Protein AF-A0A2B7WVB7-F1 (afdb_monomer_lite)

pLDDT: mean 81.84, std 13.19, range [41.84, 96.12]

Structure (mmCIF, N/CA/C/O backbone):
data_AF-A0A2B7WVB7-F1
#
_entry.id   AF-A0A2B7WVB7-F1
#
loop_
_atom_site.group_PDB
_atom_site.id
_atom_site.type_symbol
_atom_site.label_atom_id
_atom_site.label_alt_id
_atom_site.label_comp_id
_atom_site.label_asym_id
_atom_site.label_entity_id
_atom_site.label_seq_id
_atom_site.pdbx_PDB_ins_code
_atom_site.Cartn_x
_atom_site.Cartn_y
_atom_site.Cartn_z
_atom_site.occupancy
_atom_site.B_iso_or_equiv
_atom_site.auth_seq_id
_atom_site.auth_comp_id
_atom_site.auth_asym_id
_atom_site.auth_atom_id
_atom_site.pdbx_PDB_model_num
ATOM 1 N N . MET A 1 1 ? 3.337 -11.387 -25.835 1.00 41.84 1 MET A N 1
ATOM 2 C CA . MET A 1 1 ? 2.409 -10.920 -24.777 1.00 41.84 1 MET A CA 1
ATOM 3 C C . MET A 1 1 ? 1.341 -11.977 -24.431 1.00 41.84 1 MET A C 1
ATOM 5 O O . MET A 1 1 ? 0.160 -11.699 -24.549 1.00 41.84 1 MET A O 1
ATOM 9 N N . ARG A 1 2 ? 1.714 -13.206 -24.024 1.00 45.41 2 ARG A N 1
ATOM 10 C CA . ARG A 1 2 ? 0.750 -14.243 -23.557 1.00 45.41 2 ARG A CA 1
ATOM 11 C C . ARG A 1 2 ? 1.072 -14.822 -22.163 1.00 45.41 2 ARG A C 1
ATOM 13 O O . ARG A 1 2 ? 0.291 -15.609 -21.654 1.00 45.41 2 ARG A O 1
ATOM 20 N N . ALA A 1 3 ? 2.183 -14.424 -21.531 1.00 48.12 3 ALA A N 1
ATOM 21 C CA . ALA A 1 3 ? 2.652 -14.997 -20.260 1.00 48.12 3 ALA A CA 1
ATOM 22 C C . ALA A 1 3 ? 2.086 -14.318 -18.987 1.00 48.12 3 ALA A C 1
ATOM 24 O O . ALA A 1 3 ? 2.113 -14.922 -17.918 1.00 48.12 3 ALA A O 1
ATOM 25 N N . CYS A 1 4 ? 1.515 -13.108 -19.095 1.00 53.25 4 CYS A N 1
ATOM 26 C CA . CYS A 1 4 ? 0.961 -12.331 -17.966 1.00 53.25 4 CYS A CA 1
ATOM 27 C C . CYS A 1 4 ? -0.254 -12.966 -17.263 1.00 53.25 4 CYS A C 1
ATOM 29 O O . CYS A 1 4 ? -0.644 -12.504 -16.199 1.00 53.25 4 CYS A O 1
ATOM 31 N N . GLN A 1 5 ? -0.888 -13.982 -17.852 1.00 56.66 5 GLN A N 1
ATOM 32 C CA . GLN A 1 5 ? -2.114 -14.593 -17.317 1.00 56.66 5 GLN A CA 1
ATOM 33 C C . GLN A 1 5 ? -1.888 -15.998 -16.749 1.00 56.66 5 GLN A C 1
ATOM 35 O O . GLN A 1 5 ? -2.841 -16.746 -16.544 1.00 56.66 5 GLN A O 1
ATOM 40 N N . THR A 1 6 ? -0.636 -16.402 -16.526 1.00 67.69 6 THR A N 1
ATOM 41 C CA . THR A 1 6 ? -0.385 -17.712 -15.919 1.00 67.69 6 THR A CA 1
ATOM 42 C C . THR A 1 6 ? -0.732 -17.683 -14.432 1.00 67.69 6 THR A C 1
ATOM 44 O O . THR A 1 6 ? -0.443 -16.716 -13.727 1.00 67.69 6 THR A O 1
ATOM 47 N N . LEU A 1 7 ? -1.333 -18.770 -13.944 1.00 68.31 7 LEU A N 1
ATOM 48 C CA . LEU A 1 7 ? -1.731 -18.911 -12.542 1.00 68.31 7 LEU A CA 1
ATOM 49 C C . LEU A 1 7 ? -0.543 -18.727 -11.578 1.00 68.31 7 LEU A C 1
ATOM 51 O O . LEU A 1 7 ? -0.705 -18.158 -10.506 1.00 68.31 7 LEU A O 1
ATOM 55 N N . GLY A 1 8 ? 0.661 -19.150 -11.981 1.00 67.88 8 GLY A N 1
ATOM 56 C CA . GLY A 1 8 ? 1.881 -18.962 -11.191 1.00 67.88 8 GLY A CA 1
ATOM 57 C C . GLY A 1 8 ? 2.216 -17.488 -10.943 1.00 67.88 8 GLY A C 1
ATOM 58 O O . GLY A 1 8 ? 2.481 -17.117 -9.807 1.00 67.88 8 GLY A O 1
ATOM 59 N N . VAL A 1 9 ? 2.122 -16.636 -11.971 1.00 64.25 9 VAL A N 1
ATOM 60 C CA . VAL A 1 9 ? 2.370 -15.186 -11.843 1.00 64.25 9 VAL A CA 1
ATOM 61 C C . VAL A 1 9 ? 1.326 -14.521 -10.940 1.00 64.25 9 VAL A C 1
ATOM 63 O O . VAL A 1 9 ? 1.665 -13.667 -10.125 1.00 64.25 9 VAL A O 1
ATOM 66 N N . GLN A 1 10 ? 0.064 -14.949 -11.028 1.00 64.81 10 GLN A N 1
ATOM 67 C CA . GLN A 1 10 ? -1.010 -14.425 -10.178 1.00 64.81 10 GLN A CA 1
ATOM 68 C C . GLN A 1 10 ? -0.837 -14.817 -8.703 1.00 64.81 10 GLN A C 1
ATOM 70 O O . GLN A 1 10 ? -1.029 -13.982 -7.821 1.00 64.81 10 GLN A O 1
ATOM 75 N N . ILE A 1 11 ? -0.447 -16.067 -8.427 1.00 68.56 11 ILE A N 1
ATOM 76 C CA . ILE A 1 11 ? -0.221 -16.554 -7.060 1.00 68.56 11 ILE A CA 1
ATOM 77 C C . ILE A 1 11 ? 0.965 -15.834 -6.416 1.00 68.56 11 ILE A C 1
ATOM 79 O O . ILE A 1 11 ? 0.844 -15.370 -5.283 1.00 68.56 11 ILE A O 1
ATOM 83 N N . THR A 1 12 ? 2.094 -15.697 -7.115 1.00 63.38 12 THR A N 1
ATOM 84 C CA . THR A 1 12 ? 3.266 -15.029 -6.533 1.00 63.38 12 THR A CA 1
ATOM 85 C C . THR A 1 12 ? 3.032 -13.530 -6.343 1.00 63.38 12 THR A C 1
ATOM 87 O O . THR A 1 12 ? 3.431 -12.986 -5.316 1.00 63.38 12 THR A O 1
ATOM 90 N N . GLY A 1 13 ? 2.294 -12.879 -7.254 1.00 64.19 13 GLY A N 1
ATOM 91 C CA . GLY A 1 13 ? 1.841 -11.498 -7.068 1.00 64.19 13 GLY A CA 1
ATOM 92 C C . GLY A 1 13 ? 0.993 -11.321 -5.805 1.00 64.19 13 GLY A C 1
ATOM 93 O O . GLY A 1 13 ? 1.275 -10.439 -4.999 1.00 64.19 13 GLY A O 1
ATOM 94 N N . LEU A 1 14 ? 0.022 -12.214 -5.575 1.00 64.38 14 LEU A N 1
ATOM 95 C CA . LEU A 1 14 ? -0.806 -12.198 -4.365 1.00 64.38 14 LEU A CA 1
ATOM 96 C C . LEU A 1 14 ? 0.023 -12.408 -3.087 1.00 64.38 14 LEU A C 1
ATOM 98 O O . LEU A 1 14 ? -0.190 -11.718 -2.094 1.00 64.38 14 LEU A O 1
ATOM 102 N N . ILE A 1 15 ? 0.976 -13.345 -3.105 1.00 63.88 15 ILE A N 1
ATOM 103 C CA . ILE A 1 15 ? 1.881 -13.598 -1.974 1.00 63.88 15 ILE A CA 1
ATOM 104 C C . ILE A 1 15 ? 2.731 -12.351 -1.687 1.00 63.88 15 ILE A C 1
ATOM 106 O O . ILE A 1 15 ? 2.829 -11.948 -0.531 1.00 63.88 15 ILE A O 1
ATOM 110 N N . GLY A 1 16 ? 3.285 -11.697 -2.712 1.00 63.75 16 GLY A N 1
ATOM 111 C CA . GLY A 1 16 ? 4.032 -10.443 -2.558 1.00 63.75 16 GLY A CA 1
ATOM 112 C C . GLY A 1 16 ? 3.219 -9.370 -1.830 1.00 63.75 16 GLY A C 1
ATOM 113 O O . GLY A 1 16 ? 3.654 -8.881 -0.787 1.00 63.75 16 GLY A O 1
ATOM 114 N N . SER A 1 17 ? 1.989 -9.120 -2.290 1.00 60.25 17 SER A N 1
ATOM 115 C CA . SER A 1 17 ? 1.084 -8.133 -1.683 1.00 60.25 17 SER A CA 1
ATOM 116 C C . SER A 1 17 ? 0.664 -8.466 -0.246 1.00 60.25 17 SER A C 1
ATOM 118 O O . SER A 1 17 ? 0.333 -7.575 0.533 1.00 60.25 17 SER A O 1
ATOM 120 N N . VAL A 1 18 ? 0.660 -9.744 0.139 1.00 61.62 18 VAL A N 1
ATOM 121 C CA . VAL A 1 18 ? 0.317 -10.160 1.508 1.00 61.62 18 VAL A CA 1
ATOM 122 C C . VAL A 1 18 ? 1.528 -10.077 2.445 1.00 61.62 18 VAL A C 1
ATOM 124 O O . VAL A 1 18 ? 1.381 -9.647 3.591 1.00 61.62 18 VAL A O 1
ATOM 127 N N . PHE A 1 19 ? 2.720 -10.472 1.987 1.00 57.59 19 PHE A N 1
ATOM 128 C CA . PHE A 1 19 ? 3.894 -10.659 2.850 1.00 57.59 19 PHE A CA 1
ATOM 129 C C . PHE A 1 19 ? 4.858 -9.467 2.896 1.00 57.59 19 PHE A C 1
ATOM 131 O O . PHE A 1 19 ? 5.479 -9.247 3.938 1.00 57.59 19 PHE A O 1
ATOM 138 N N . SER A 1 20 ? 4.973 -8.688 1.822 1.00 59.34 20 SER A N 1
ATOM 139 C CA . SER A 1 20 ? 5.881 -7.530 1.765 1.00 59.34 20 SER A CA 1
ATOM 140 C C . SER A 1 20 ? 5.199 -6.230 2.214 1.00 59.34 20 SER A C 1
ATOM 142 O O . SER A 1 20 ? 5.840 -5.352 2.791 1.00 59.34 20 SER A O 1
ATOM 144 N N . ASP A 1 21 ? 3.874 -6.170 2.056 1.00 60.38 21 ASP A N 1
ATOM 145 C CA . ASP A 1 21 ? 3.124 -4.915 1.908 1.00 60.38 21 ASP A CA 1
ATOM 146 C C . ASP A 1 21 ? 1.940 -4.780 2.876 1.00 60.38 21 ASP A C 1
ATOM 148 O O . ASP A 1 21 ? 1.326 -3.723 3.019 1.00 60.38 21 ASP A O 1
ATOM 152 N N . GLY A 1 22 ? 1.610 -5.853 3.598 1.00 67.25 22 GLY A N 1
ATOM 153 C CA . GLY A 1 22 ? 0.418 -5.904 4.439 1.00 67.25 22 GLY A CA 1
ATOM 154 C C . GLY A 1 22 ? 0.516 -5.089 5.728 1.00 67.25 22 GLY A C 1
ATOM 155 O O . GLY A 1 22 ? -0.485 -4.938 6.420 1.00 67.25 22 GLY A O 1
ATOM 156 N N . ARG A 1 23 ? 1.689 -4.565 6.106 1.00 74.00 23 ARG A N 1
ATOM 157 C CA . ARG A 1 23 ? 1.895 -3.993 7.449 1.00 74.00 23 ARG A CA 1
ATOM 158 C C . ARG A 1 23 ? 1.037 -2.742 7.705 1.00 74.00 23 ARG A C 1
ATOM 160 O O . ARG A 1 23 ? 0.343 -2.735 8.725 1.00 74.00 23 ARG A O 1
ATOM 167 N N . PRO A 1 24 ? 0.989 -1.730 6.812 1.00 80.69 24 PRO A N 1
ATOM 168 C CA . PRO A 1 24 ? 0.095 -0.589 6.996 1.00 80.69 24 PRO A CA 1
ATOM 169 C C . PRO A 1 24 ? -1.378 -1.011 6.961 1.00 80.69 24 PRO A C 1
ATOM 171 O O . PRO A 1 24 ? -2.184 -0.520 7.755 1.00 80.69 24 PRO A O 1
ATOM 174 N N . TYR A 1 25 ? -1.730 -1.952 6.082 1.00 79.56 25 TYR A N 1
ATOM 175 C CA . TYR A 1 25 ? -3.088 -2.481 5.945 1.00 79.56 25 TYR A CA 1
ATOM 176 C C . TYR A 1 25 ? -3.582 -3.196 7.208 1.00 79.56 25 TYR A C 1
ATOM 178 O O . TYR A 1 25 ? -4.609 -2.829 7.777 1.00 79.56 25 TYR A O 1
ATOM 186 N N . VAL A 1 26 ? -2.805 -4.154 7.708 1.00 83.25 26 VAL A N 1
ATOM 187 C CA . VAL A 1 26 ? -3.075 -4.891 8.948 1.00 83.25 26 VAL A CA 1
ATOM 188 C C . VAL A 1 26 ? -3.188 -3.935 10.128 1.00 83.25 26 VAL A C 1
ATOM 190 O O . VAL A 1 26 ? -4.083 -4.081 10.955 1.00 83.25 26 VAL A O 1
ATOM 193 N N . GLN A 1 27 ? -2.330 -2.920 10.191 1.00 87.19 27 GLN A N 1
ATOM 194 C CA . GLN A 1 27 ? -2.386 -1.927 11.254 1.00 87.19 27 GLN A CA 1
ATOM 195 C C . GLN A 1 27 ? -3.698 -1.118 11.229 1.00 87.19 27 GLN A C 1
ATOM 197 O O . GLN A 1 27 ? -4.275 -0.880 12.288 1.00 87.19 27 GLN A O 1
ATOM 202 N N . GLU A 1 28 ? -4.232 -0.759 10.055 1.00 88.06 28 GLU A N 1
ATOM 203 C CA . GLU A 1 28 ? -5.580 -0.165 9.965 1.00 88.06 28 GLU A CA 1
ATOM 204 C C . GLU A 1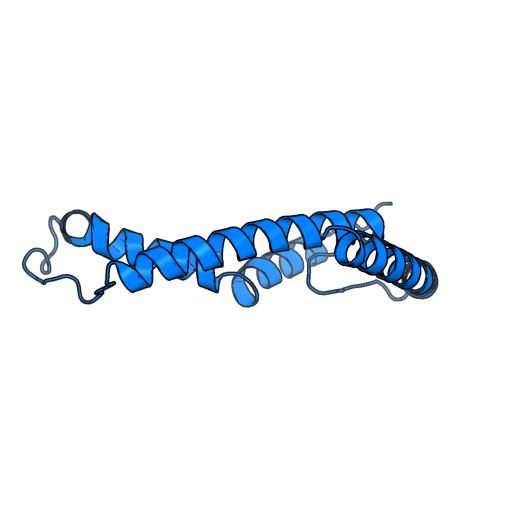 28 ? -6.666 -1.111 10.459 1.00 88.06 28 GLU A C 1
ATOM 206 O O . GLU A 1 28 ? -7.567 -0.683 11.178 1.00 88.06 28 GLU A O 1
ATOM 211 N N . LEU A 1 29 ? -6.587 -2.392 10.088 1.00 89.56 29 LEU A N 1
ATOM 212 C CA . LEU A 1 29 ? -7.552 -3.388 10.545 1.00 89.56 29 LEU A CA 1
ATOM 213 C C . LEU A 1 29 ? -7.529 -3.505 12.071 1.00 89.56 29 LEU A C 1
ATOM 215 O O . LEU A 1 29 ? -8.587 -3.535 12.693 1.00 89.56 29 LEU A O 1
ATOM 219 N N . LEU A 1 30 ? -6.348 -3.500 12.688 1.00 91.19 30 LEU A N 1
ATOM 220 C CA . LEU A 1 30 ? -6.204 -3.525 14.144 1.00 91.19 30 LEU A CA 1
ATOM 221 C C . LEU A 1 30 ? -6.754 -2.251 14.807 1.00 91.19 30 LEU A C 1
ATOM 223 O O . LEU A 1 30 ? -7.422 -2.332 15.840 1.00 91.19 30 LEU A O 1
ATOM 227 N N . MET A 1 31 ? -6.546 -1.075 14.208 1.00 93.62 31 MET A N 1
ATOM 228 C CA . MET A 1 31 ? -7.177 0.165 14.681 1.00 93.62 31 MET A CA 1
ATOM 229 C C . MET A 1 31 ? -8.706 0.096 14.571 1.00 93.62 31 MET A C 1
ATOM 231 O O . MET A 1 31 ? -9.409 0.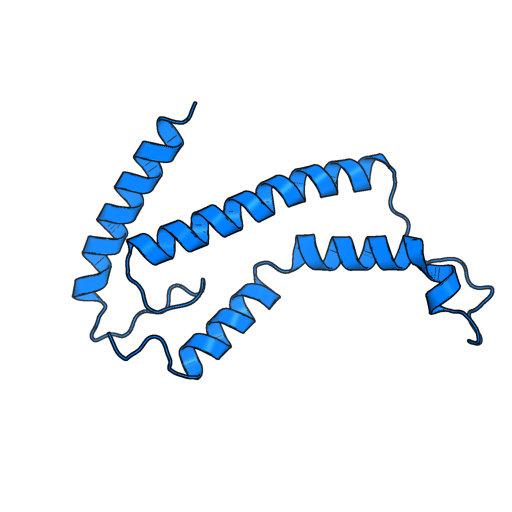462 15.513 1.00 93.62 31 MET A O 1
ATOM 235 N N . ALA A 1 32 ? -9.230 -0.448 13.471 1.00 92.88 32 ALA A N 1
ATOM 236 C CA . ALA A 1 32 ? -10.661 -0.663 13.288 1.00 92.88 32 ALA A CA 1
ATOM 237 C C . ALA A 1 32 ? -11.227 -1.684 14.290 1.00 92.88 32 ALA A C 1
ATOM 239 O O . ALA A 1 32 ? -12.362 -1.526 14.744 1.00 92.88 32 ALA A O 1
ATOM 240 N N . VAL A 1 33 ? -10.446 -2.700 14.678 1.00 93.06 33 VAL A N 1
ATOM 241 C CA . VAL A 1 33 ? -10.794 -3.631 15.762 1.00 93.06 33 VAL A CA 1
ATOM 242 C C . VAL A 1 33 ? -10.918 -2.890 17.090 1.00 93.06 33 VAL A C 1
ATOM 244 O O . VAL A 1 33 ? -11.892 -3.119 17.802 1.00 93.06 33 VAL A O 1
ATOM 247 N N . GLN A 1 34 ? -10.002 -1.969 17.410 1.00 94.19 34 GLN A N 1
ATOM 248 C CA . GLN A 1 34 ? -10.147 -1.119 18.596 1.00 94.19 34 GLN A CA 1
ATOM 249 C C . GLN A 1 34 ? -11.431 -0.277 18.532 1.00 94.19 34 GLN A C 1
ATOM 251 O O . GLN A 1 34 ? -12.183 -0.232 19.506 1.00 94.19 34 GLN A O 1
ATOM 256 N N . ASP A 1 35 ? -11.709 0.355 17.389 1.00 94.06 35 ASP A N 1
ATOM 257 C CA . ASP A 1 35 ? -12.878 1.229 17.211 1.00 94.06 35 ASP A CA 1
ATOM 258 C C . ASP A 1 35 ? -14.203 0.466 17.323 1.00 94.06 35 ASP A C 1
ATOM 260 O O . ASP A 1 35 ? -15.187 0.970 17.870 1.00 94.06 35 ASP A O 1
ATOM 264 N N . LYS A 1 36 ? -14.225 -0.774 16.831 1.00 95.12 36 LYS A N 1
ATOM 265 C CA . LYS A 1 36 ? -15.421 -1.620 16.766 1.00 95.12 36 LYS A CA 1
ATOM 266 C C . LYS A 1 36 ? -15.458 -2.697 17.845 1.00 95.12 36 LYS A C 1
ATOM 268 O O . LYS A 1 36 ? -16.348 -3.542 17.810 1.00 95.12 36 LYS A O 1
ATOM 273 N N . TRP A 1 37 ? -14.558 -2.662 18.829 1.00 94.75 37 TRP A N 1
ATOM 274 C CA . TRP A 1 37 ? -14.387 -3.741 19.806 1.00 94.75 37 TRP A CA 1
ATOM 275 C C . TRP A 1 37 ? -15.702 -4.179 20.457 1.00 94.75 37 TRP A C 1
ATOM 277 O O . TRP A 1 37 ? -16.050 -5.352 20.414 1.00 94.75 37 TRP A O 1
ATOM 287 N N . LYS A 1 38 ? -16.492 -3.223 20.968 1.00 93.19 38 LYS A N 1
ATOM 288 C CA . LYS A 1 38 ? -17.792 -3.501 21.610 1.00 93.19 38 LYS A CA 1
ATOM 289 C C . LYS A 1 38 ? -18.786 -4.221 20.696 1.00 93.19 38 LYS A C 1
ATOM 291 O O . LYS A 1 38 ? -19.634 -4.954 21.188 1.00 93.19 38 LYS A O 1
ATOM 296 N N . GLN A 1 39 ? -18.716 -3.972 19.391 1.00 93.50 39 GLN A N 1
ATOM 297 C CA . GLN A 1 39 ? -19.559 -4.642 18.402 1.00 93.50 39 GLN A CA 1
ATOM 298 C C . GLN A 1 39 ? -19.037 -6.051 18.113 1.00 93.50 39 GLN A C 1
ATOM 300 O O . GLN A 1 39 ? -19.837 -6.967 17.974 1.00 93.50 39 GLN A O 1
ATOM 305 N N . LEU A 1 40 ? -17.712 -6.224 18.061 1.00 91.44 40 LEU A N 1
ATOM 306 C CA . LEU A 1 40 ? -17.060 -7.507 17.787 1.00 91.44 40 LEU A CA 1
ATOM 307 C C . LEU A 1 40 ? -17.263 -8.532 18.908 1.00 91.44 40 LEU A C 1
ATOM 309 O O . LEU A 1 40 ? -17.448 -9.707 18.618 1.00 91.44 40 LEU A O 1
ATOM 313 N N . VAL A 1 41 ? -17.254 -8.096 20.172 1.00 93.88 41 VAL A N 1
ATOM 314 C CA . VAL A 1 41 ? -17.477 -8.983 21.332 1.00 93.88 41 VAL A CA 1
ATOM 315 C C . VAL A 1 41 ? -18.941 -9.061 21.769 1.00 93.88 41 VAL A C 1
ATOM 317 O O . VAL A 1 41 ? -19.249 -9.671 22.797 1.00 93.88 41 VAL A O 1
ATOM 320 N N . LYS A 1 42 ? -19.856 -8.430 21.026 1.00 92.50 42 LYS A N 1
ATOM 321 C CA . LYS A 1 42 ? -21.283 -8.458 21.350 1.00 92.50 42 LYS A CA 1
ATOM 322 C C . LYS A 1 42 ? -21.791 -9.902 21.315 1.00 92.50 42 LYS A C 1
ATOM 324 O O . LYS A 1 42 ? -21.447 -10.645 20.403 1.00 92.50 42 LYS A O 1
ATOM 329 N N . ASP A 1 43 ? -22.606 -10.279 22.298 1.00 92.81 43 ASP A N 1
ATOM 330 C CA . ASP A 1 43 ? -23.219 -11.611 22.394 1.00 92.81 43 ASP A CA 1
ATOM 331 C C . ASP A 1 43 ? -22.191 -12.754 22.580 1.00 92.81 43 ASP A C 1
ATOM 333 O O . ASP A 1 43 ? -22.498 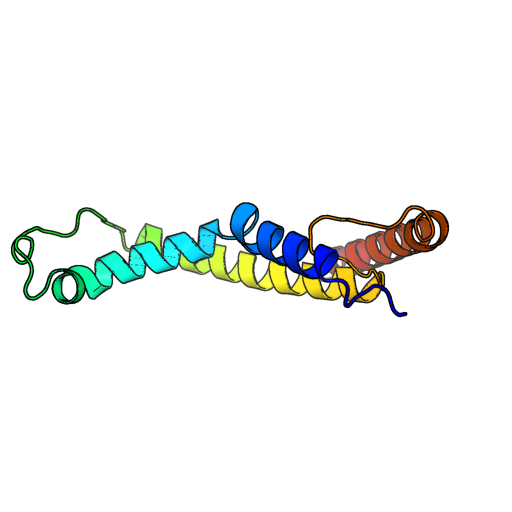-13.927 22.372 1.00 92.81 43 ASP A O 1
ATOM 337 N N . THR A 1 44 ? -20.970 -12.415 23.018 1.00 92.38 44 THR A N 1
ATOM 338 C CA . THR A 1 44 ? -19.923 -13.369 23.415 1.00 92.38 44 THR A CA 1
ATOM 339 C C . THR A 1 44 ? -19.690 -13.332 24.926 1.00 92.38 44 THR A C 1
ATOM 341 O O . THR A 1 44 ? -20.025 -12.357 25.603 1.00 92.38 44 THR A O 1
ATOM 344 N N . GLU A 1 45 ? -19.027 -14.356 25.465 1.00 92.06 45 GLU A N 1
ATOM 345 C CA . GLU A 1 45 ? -18.571 -14.380 26.865 1.00 92.06 45 GLU A CA 1
ATOM 346 C C . GLU A 1 45 ? -17.605 -13.230 27.219 1.00 92.06 45 GLU A C 1
ATOM 348 O O . GLU A 1 45 ? -17.443 -12.879 28.388 1.00 92.06 45 GLU A O 1
ATOM 353 N N . HIS A 1 46 ? -17.015 -12.581 26.210 1.00 87.88 46 HIS A N 1
ATOM 354 C CA . HIS A 1 46 ? -16.074 -11.471 26.351 1.00 87.88 46 HIS A CA 1
ATOM 355 C C . HIS A 1 46 ? -16.717 -10.085 26.218 1.00 87.88 46 HIS A C 1
ATOM 357 O O . HIS A 1 46 ? -16.008 -9.086 26.108 1.00 87.88 46 HIS A O 1
ATOM 363 N N . GLN A 1 47 ? -18.048 -9.972 26.254 1.00 90.62 47 GLN A N 1
ATOM 364 C CA . GLN A 1 47 ? -18.741 -8.690 26.072 1.00 90.62 47 GLN A CA 1
ATOM 365 C C . GLN A 1 47 ? -18.312 -7.596 27.071 1.00 90.62 47 GLN A C 1
ATOM 367 O O . GLN A 1 47 ? -18.354 -6.407 26.750 1.00 90.62 47 GLN A O 1
ATOM 372 N N . GLN A 1 48 ? -17.902 -7.981 28.284 1.00 91.25 48 GLN A N 1
ATOM 373 C CA . GLN A 1 48 ? -17.397 -7.049 29.300 1.00 91.25 48 GLN A CA 1
ATOM 374 C C . GLN A 1 48 ? -15.876 -6.852 29.257 1.00 91.25 48 GLN A C 1
ATOM 376 O O . GLN A 1 48 ? -15.346 -5.999 29.969 1.00 91.25 48 GLN A O 1
ATOM 381 N N . THR A 1 49 ? -15.161 -7.616 28.432 1.00 92.44 49 THR A N 1
ATOM 382 C CA . THR A 1 49 ? -13.709 -7.515 28.313 1.00 92.44 49 THR A CA 1
ATOM 383 C C . THR A 1 49 ? -13.347 -6.221 27.574 1.00 92.44 49 THR A C 1
ATOM 385 O O . THR A 1 49 ? -13.874 -5.972 26.486 1.00 92.44 49 THR A O 1
ATOM 388 N N . PRO A 1 50 ? -12.468 -5.364 28.125 1.00 93.00 50 PRO A N 1
ATOM 389 C CA . PRO A 1 50 ? -11.987 -4.182 27.417 1.00 93.00 50 PRO A CA 1
ATOM 390 C C . PRO A 1 50 ? -11.132 -4.580 26.206 1.00 93.00 50 PRO A C 1
ATOM 392 O O . PRO A 1 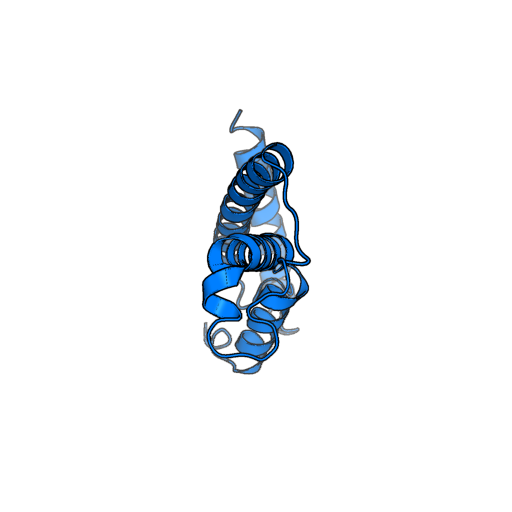50 ? -10.560 -5.668 26.172 1.00 93.00 50 PRO A O 1
ATOM 395 N N . CYS A 1 51 ? -11.030 -3.693 25.212 1.00 93.31 51 CYS A N 1
ATOM 396 C CA . CYS A 1 51 ? -10.194 -3.966 24.046 1.00 93.31 51 CYS A CA 1
ATOM 397 C C . CYS A 1 51 ? -8.726 -4.099 24.473 1.00 93.31 51 CYS A C 1
ATOM 399 O O . CYS A 1 51 ? -8.222 -3.191 25.139 1.00 93.31 51 CYS A O 1
ATOM 401 N N . PRO A 1 52 ? -8.023 -5.178 24.086 1.00 93.31 52 PRO A N 1
ATOM 402 C CA . PRO A 1 52 ? -6.604 -5.328 24.395 1.00 93.31 52 PRO A CA 1
ATOM 403 C C . PRO A 1 52 ? -5.717 -4.384 23.567 1.00 93.31 52 PRO A C 1
ATOM 405 O O . PRO A 1 52 ? -4.564 -4.155 23.922 1.00 93.31 52 PRO A O 1
ATOM 408 N N . LEU A 1 53 ? -6.238 -3.842 22.462 1.00 93.88 53 LEU A N 1
ATOM 409 C CA . LEU A 1 53 ? -5.530 -2.902 21.599 1.00 93.88 53 LEU A CA 1
ATOM 410 C C . LEU A 1 53 ? -5.759 -1.465 22.078 1.00 93.88 53 LEU A C 1
ATOM 412 O O . LEU A 1 53 ? -6.885 -1.073 22.392 1.00 93.88 53 LEU A O 1
ATOM 416 N N . SER A 1 54 ? -4.683 -0.678 22.107 1.00 94.19 54 SER A N 1
ATOM 417 C CA . SER A 1 54 ? -4.722 0.736 22.474 1.00 94.19 54 SER A CA 1
ATOM 418 C C . SER A 1 54 ? -3.784 1.556 21.589 1.00 94.19 54 SER A C 1
ATOM 420 O O . SER A 1 54 ? -2.561 1.460 21.673 1.00 94.19 54 SER A O 1
ATOM 422 N N . TYR A 1 55 ? -4.379 2.380 20.736 1.00 94.44 55 TYR A N 1
ATOM 423 C CA . TYR A 1 55 ? -3.732 3.300 19.817 1.00 94.44 55 TYR A CA 1
ATOM 424 C C . TYR A 1 55 ? -4.005 4.732 20.262 1.00 94.44 55 TYR A C 1
ATOM 426 O O . TYR A 1 55 ? -5.160 5.168 20.312 1.00 94.44 55 TYR A O 1
ATOM 434 N N . SER A 1 56 ? -2.933 5.469 20.548 1.00 95.38 56 SER A N 1
ATOM 435 C CA . SER A 1 56 ? -3.004 6.896 20.865 1.00 95.38 56 SER A CA 1
ATOM 436 C C . SER A 1 56 ? -3.380 7.730 19.633 1.00 95.38 56 SER A C 1
ATOM 438 O O . SER A 1 56 ? -3.201 7.291 18.494 1.00 95.38 56 SER A O 1
ATOM 440 N N . ALA A 1 57 ? -3.838 8.967 19.847 1.00 95.50 57 ALA A N 1
ATOM 441 C CA . ALA A 1 57 ? -4.086 9.907 18.751 1.00 95.50 57 ALA A CA 1
ATOM 442 C C . ALA A 1 57 ? -2.822 10.158 17.905 1.00 95.50 57 ALA A C 1
ATOM 444 O O . ALA A 1 57 ? -2.902 10.175 16.680 1.00 95.50 57 ALA A O 1
ATOM 445 N N . GLY A 1 58 ? -1.649 10.262 18.543 1.00 96.12 58 GLY A N 1
ATOM 446 C CA . GLY A 1 58 ? -0.373 10.419 17.839 1.00 96.12 58 GLY A CA 1
ATOM 447 C C . GLY A 1 58 ? -0.018 9.205 16.978 1.00 96.12 58 GLY A C 1
ATOM 448 O O . GLY A 1 58 ? 0.398 9.362 15.835 1.00 96.12 58 GLY A O 1
ATOM 449 N N . THR A 1 59 ? -0.255 7.990 17.482 1.00 93.44 59 THR A N 1
ATOM 450 C CA . THR A 1 59 ? -0.041 6.751 16.716 1.00 93.44 59 THR A CA 1
ATOM 451 C C . THR A 1 59 ? -0.959 6.676 15.497 1.00 93.44 59 THR A C 1
ATOM 453 O O . THR A 1 59 ? -0.521 6.251 14.432 1.00 93.44 59 THR A O 1
ATOM 456 N N . ARG A 1 60 ? -2.219 7.107 15.632 1.00 94.25 60 ARG A N 1
ATOM 457 C CA . ARG A 1 60 ? -3.177 7.148 14.517 1.00 94.25 60 ARG A CA 1
ATOM 458 C C . ARG A 1 60 ? -2.787 8.175 13.459 1.00 94.25 60 ARG A C 1
ATOM 460 O O . ARG A 1 60 ? -2.866 7.873 12.274 1.00 94.25 60 ARG A O 1
ATOM 467 N N . GLU A 1 61 ? -2.343 9.358 13.874 1.00 95.38 61 GLU A N 1
ATOM 468 C CA . GLU A 1 61 ? -1.907 10.391 12.930 1.00 95.38 61 GLU A CA 1
ATOM 469 C C . GLU A 1 61 ? -0.644 9.968 12.175 1.00 95.38 61 GLU A C 1
ATOM 471 O O . GLU A 1 61 ? -0.587 10.079 10.952 1.00 95.38 61 GLU A O 1
ATOM 476 N N . MET A 1 62 ? 0.341 9.407 12.880 1.00 93.06 62 MET A N 1
ATOM 477 C CA . MET A 1 62 ? 1.546 8.862 12.254 1.00 93.06 62 MET A CA 1
ATOM 478 C C . MET A 1 62 ? 1.196 7.771 11.240 1.00 93.06 62 MET A C 1
ATOM 480 O O . MET A 1 62 ? 1.650 7.827 10.100 1.00 93.06 62 MET A O 1
ATOM 484 N N . HIS A 1 63 ? 0.314 6.843 11.620 1.00 91.75 63 HIS A N 1
ATOM 485 C CA . HIS A 1 63 ? -0.168 5.793 10.726 1.00 91.75 63 HIS A CA 1
ATOM 486 C C . HIS A 1 63 ? -0.859 6.351 9.478 1.00 91.75 63 HIS A C 1
ATOM 488 O O . HIS A 1 63 ? -0.638 5.851 8.381 1.00 91.75 63 HIS A O 1
ATOM 494 N N . ARG A 1 64 ? -1.657 7.420 9.613 1.00 92.69 64 ARG A N 1
ATOM 495 C CA . ARG A 1 64 ? -2.295 8.096 8.472 1.00 92.69 64 ARG A CA 1
ATOM 496 C C . ARG A 1 64 ? -1.261 8.663 7.496 1.00 92.69 64 ARG A C 1
ATOM 498 O O . ARG A 1 64 ? -1.418 8.517 6.287 1.00 92.69 64 ARG A O 1
ATOM 505 N N . ILE A 1 65 ? -0.206 9.295 8.010 1.00 93.25 65 ILE A N 1
ATOM 506 C CA . ILE A 1 65 ? 0.879 9.855 7.190 1.00 93.25 65 ILE A CA 1
ATOM 507 C C . ILE A 1 65 ? 1.660 8.735 6.492 1.00 93.25 65 ILE A C 1
ATOM 509 O O . ILE A 1 65 ? 1.922 8.817 5.293 1.00 93.25 65 ILE A O 1
ATOM 513 N N . GLU A 1 66 ? 2.039 7.694 7.232 1.00 89.44 66 GLU A N 1
ATOM 514 C CA . GLU A 1 66 ? 2.777 6.545 6.697 1.00 89.44 66 GLU A CA 1
ATOM 515 C C . GLU A 1 66 ? 1.969 5.799 5.642 1.00 89.44 66 GLU A C 1
ATOM 517 O O . GLU A 1 66 ? 2.511 5.436 4.603 1.00 89.44 66 GLU A O 1
ATOM 522 N N . ARG A 1 67 ? 0.662 5.654 5.860 1.00 87.75 67 ARG A N 1
ATOM 523 C CA . ARG A 1 67 ? -0.265 5.121 4.870 1.00 87.75 67 ARG A CA 1
ATOM 524 C C . ARG A 1 67 ? -0.318 5.953 3.602 1.00 87.75 67 ARG A C 1
ATOM 526 O O . ARG A 1 67 ? -0.204 5.388 2.530 1.00 87.75 67 ARG A O 1
ATOM 533 N N . GLY A 1 68 ? -0.442 7.275 3.705 1.00 89.44 68 GLY A N 1
ATOM 534 C CA . GLY A 1 68 ? -0.455 8.120 2.508 1.00 89.44 68 GLY A CA 1
ATOM 535 C C . GLY A 1 68 ? 0.823 7.956 1.677 1.00 89.44 68 GLY A C 1
ATOM 536 O O . GLY A 1 68 ? 0.766 7.853 0.456 1.00 89.44 68 GLY A O 1
ATOM 537 N N . LYS A 1 69 ? 1.984 7.855 2.340 1.00 88.44 69 LYS A N 1
ATOM 538 C CA . LYS A 1 69 ? 3.265 7.558 1.672 1.00 88.44 69 LYS A CA 1
ATOM 539 C C . LYS A 1 69 ? 3.292 6.156 1.069 1.00 88.44 69 LYS A C 1
ATOM 541 O O . LYS A 1 69 ? 3.854 5.968 -0.007 1.00 88.44 69 LYS A O 1
ATOM 546 N N . TRP A 1 70 ? 2.719 5.186 1.773 1.00 86.25 70 TRP A N 1
ATOM 547 C CA . TRP A 1 70 ? 2.598 3.810 1.315 1.00 86.25 70 TRP A CA 1
ATOM 548 C C . TRP A 1 70 ? 1.753 3.718 0.044 1.00 86.25 70 TRP A C 1
ATOM 550 O O . TRP A 1 70 ? 2.246 3.221 -0.962 1.00 86.25 70 TRP A O 1
ATOM 560 N N . ASP A 1 71 ? 0.534 4.258 0.068 1.00 84.38 71 ASP A N 1
ATOM 561 C CA . ASP A 1 71 ? -0.401 4.241 -1.061 1.00 84.38 71 ASP A CA 1
ATOM 562 C C . ASP A 1 71 ? 0.231 4.904 -2.291 1.00 84.38 71 ASP A C 1
ATOM 564 O O . ASP A 1 71 ? 0.224 4.342 -3.383 1.00 84.38 71 ASP A O 1
ATOM 568 N N . HIS A 1 72 ? 0.904 6.039 -2.092 1.00 86.94 72 HIS A N 1
ATOM 569 C CA . HIS A 1 72 ? 1.653 6.687 -3.162 1.00 86.94 72 HIS A CA 1
ATOM 570 C C . HIS A 1 72 ? 2.794 5.810 -3.708 1.00 86.94 72 HIS A C 1
ATOM 572 O O . HIS A 1 72 ? 2.997 5.721 -4.916 1.00 86.94 72 HIS A O 1
ATOM 578 N N . SER A 1 73 ? 3.530 5.118 -2.835 1.00 84.00 73 SER A N 1
ATOM 579 C CA . SER A 1 73 ? 4.619 4.223 -3.254 1.00 84.00 73 SER A CA 1
ATOM 580 C C . SER A 1 73 ? 4.103 2.998 -4.018 1.00 84.00 73 SER A C 1
ATOM 582 O O . SER A 1 73 ? 4.769 2.534 -4.942 1.00 84.00 73 SER A O 1
ATOM 584 N N . VAL A 1 74 ? 2.918 2.493 -3.661 1.00 81.81 74 VAL A N 1
ATOM 585 C CA . VAL A 1 74 ? 2.227 1.403 -4.370 1.00 81.81 74 VAL A CA 1
ATOM 586 C C . VAL A 1 74 ? 1.913 1.828 -5.803 1.00 81.81 74 VAL A C 1
ATOM 588 O O . VAL A 1 74 ? 2.227 1.093 -6.737 1.00 81.81 74 VAL A O 1
ATOM 591 N N . GLU A 1 75 ? 1.359 3.028 -5.988 1.00 85.25 75 GLU A N 1
ATOM 592 C CA . GLU A 1 75 ? 1.071 3.590 -7.315 1.00 85.25 75 GLU A CA 1
ATOM 593 C C . GLU A 1 75 ? 2.348 3.795 -8.140 1.00 85.25 75 GLU A C 1
ATOM 595 O O . GLU A 1 75 ? 2.386 3.465 -9.326 1.00 85.25 75 GLU A O 1
ATOM 600 N N . LEU A 1 76 ? 3.419 4.300 -7.518 1.00 87.00 76 LEU A N 1
ATOM 601 C CA . LEU A 1 76 ? 4.717 4.451 -8.180 1.00 87.00 76 LEU A CA 1
ATOM 602 C C . LEU A 1 76 ? 5.272 3.102 -8.652 1.00 87.00 76 LEU A C 1
ATOM 604 O O . LEU A 1 76 ? 5.762 3.008 -9.778 1.00 87.00 76 LEU A O 1
ATOM 608 N N . MET A 1 77 ? 5.177 2.058 -7.824 1.00 83.81 77 MET A N 1
ATOM 609 C CA . MET A 1 77 ? 5.637 0.716 -8.185 1.00 83.81 77 MET A CA 1
ATOM 610 C C . MET A 1 77 ? 4.797 0.110 -9.317 1.00 83.81 77 MET A C 1
ATOM 612 O O . MET A 1 77 ? 5.362 -0.469 -10.245 1.00 83.81 77 MET A O 1
ATOM 616 N N . ASP A 1 78 ? 3.471 0.267 -9.280 1.00 82.00 78 ASP A N 1
ATOM 617 C CA . ASP A 1 78 ? 2.578 -0.230 -10.334 1.00 82.00 78 ASP A CA 1
ATOM 618 C C . ASP A 1 78 ? 2.883 0.432 -11.688 1.00 82.00 78 ASP A C 1
ATOM 620 O O . ASP A 1 78 ? 3.117 -0.251 -12.690 1.00 82.00 78 ASP A O 1
ATOM 624 N N . ASN A 1 79 ? 3.020 1.763 -11.695 1.00 85.19 79 ASN A N 1
ATOM 625 C CA . ASN A 1 79 ? 3.412 2.524 -12.881 1.00 85.19 79 ASN A CA 1
ATOM 626 C C . ASN A 1 79 ? 4.796 2.105 -13.400 1.00 85.19 79 ASN A C 1
ATOM 628 O O . ASN A 1 79 ? 4.977 1.900 -14.600 1.00 85.19 79 ASN A O 1
ATOM 632 N N . PHE A 1 80 ? 5.773 1.930 -12.507 1.00 86.25 80 PHE A N 1
ATOM 633 C CA . PHE A 1 80 ? 7.124 1.503 -12.870 1.00 86.25 80 PHE A CA 1
ATOM 634 C C . PHE A 1 80 ? 7.144 0.108 -13.514 1.00 86.25 80 PHE A C 1
ATOM 636 O O . PHE A 1 80 ? 7.781 -0.096 -14.551 1.00 86.25 80 PHE A O 1
ATOM 643 N N . ILE A 1 81 ? 6.414 -0.857 -12.947 1.00 82.31 81 ILE A N 1
ATOM 644 C CA . ILE A 1 81 ? 6.290 -2.210 -13.512 1.00 82.31 81 ILE A CA 1
ATOM 645 C C . ILE A 1 81 ? 5.609 -2.159 -14.886 1.00 82.31 81 ILE A C 1
ATOM 647 O O . ILE A 1 81 ? 6.056 -2.838 -15.821 1.00 82.31 81 ILE A O 1
ATOM 651 N N . HIS A 1 82 ? 4.581 -1.317 -15.033 1.00 81.62 82 HIS A N 1
ATOM 652 C CA . HIS A 1 82 ? 3.906 -1.094 -16.309 1.00 81.62 82 HIS A CA 1
ATOM 653 C C . HIS A 1 82 ? 4.865 -0.560 -17.385 1.00 81.62 82 HIS A C 1
ATOM 655 O O . HIS A 1 82 ? 4.895 -1.090 -18.496 1.00 81.62 82 HIS A O 1
ATOM 661 N N . GLU A 1 83 ? 5.703 0.427 -17.056 1.00 84.00 83 GLU A N 1
ATOM 662 C CA . GLU A 1 83 ? 6.693 1.009 -17.976 1.00 84.00 83 GLU A CA 1
ATOM 663 C C . GLU A 1 83 ? 7.745 0.001 -18.454 1.00 84.00 83 GLU A C 1
ATOM 665 O O . GLU A 1 83 ? 8.151 0.011 -19.619 1.00 84.00 83 GLU A O 1
ATOM 670 N N . ILE A 1 84 ? 8.174 -0.908 -17.577 1.00 84.88 84 ILE A N 1
ATOM 671 C CA . ILE A 1 84 ? 9.111 -1.977 -17.942 1.00 84.88 84 ILE A CA 1
ATOM 672 C C . ILE A 1 84 ? 8.462 -2.956 -18.944 1.00 84.88 84 ILE A C 1
ATOM 674 O O . ILE A 1 84 ? 9.158 -3.616 -19.730 1.00 84.88 84 ILE A O 1
ATOM 678 N N . GLY A 1 85 ? 7.128 -3.053 -18.938 1.00 76.38 85 GLY A N 1
ATOM 679 C CA . GLY A 1 85 ? 6.361 -4.020 -19.718 1.00 76.38 85 GLY A CA 1
ATOM 680 C C . GLY A 1 85 ? 6.573 -5.456 -19.235 1.00 76.38 85 GLY A C 1
ATOM 681 O O . GLY A 1 85 ? 6.468 -6.394 -20.031 1.00 76.38 85 GLY A O 1
ATOM 682 N N . ALA A 1 86 ? 6.946 -5.620 -17.960 1.00 66.75 86 ALA A N 1
ATOM 683 C 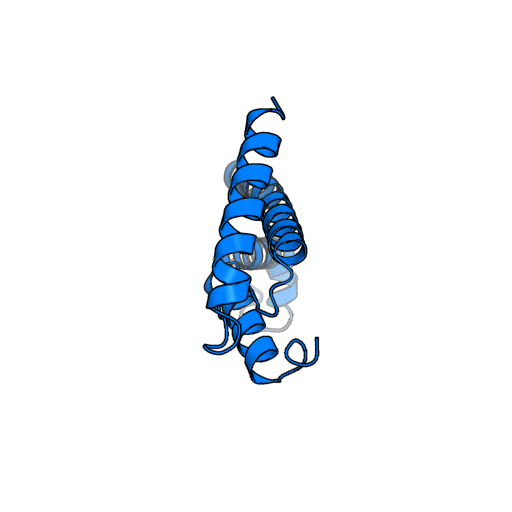CA . ALA A 1 86 ? 7.158 -6.918 -17.339 1.00 66.75 86 ALA A CA 1
ATOM 684 C C . ALA A 1 86 ? 5.821 -7.593 -17.033 1.00 66.75 86 ALA A C 1
ATOM 686 O O . ALA A 1 86 ? 4.868 -6.962 -16.588 1.00 66.75 86 ALA A O 1
ATOM 687 N N . CYS A 1 87 ? 5.774 -8.904 -17.252 1.00 58.59 87 CYS A N 1
ATOM 688 C CA . CYS A 1 87 ? 4.697 -9.751 -16.764 1.00 58.59 87 CYS A CA 1
ATOM 689 C C . CYS A 1 87 ? 5.145 -10.385 -15.450 1.00 58.59 87 CYS A C 1
ATOM 691 O O . CYS A 1 87 ? 5.825 -11.406 -15.475 1.00 58.59 87 CYS A O 1
ATOM 693 N N . GLY A 1 88 ? 4.787 -9.777 -14.326 1.00 62.84 88 GLY A N 1
ATOM 694 C CA . GLY A 1 88 ? 5.205 -10.237 -13.006 1.00 62.84 88 GLY A CA 1
ATOM 695 C C . GLY A 1 88 ? 4.656 -9.326 -11.922 1.00 62.84 88 GLY A C 1
ATOM 696 O O . GLY A 1 88 ? 4.425 -8.145 -12.177 1.00 62.84 88 GLY A O 1
ATOM 697 N N . GLY A 1 89 ? 4.408 -9.887 -10.740 1.00 61.62 89 GLY A N 1
ATOM 698 C CA . GLY A 1 89 ? 4.080 -9.091 -9.564 1.00 61.62 89 GLY A CA 1
ATOM 699 C C . GLY A 1 89 ? 5.311 -8.343 -9.050 1.00 61.62 89 GLY A C 1
ATOM 700 O O . GLY A 1 89 ? 6.319 -8.184 -9.736 1.00 61.62 89 GLY A O 1
ATOM 701 N N . TRP A 1 90 ? 5.266 -7.917 -7.794 1.00 71.12 90 TRP A N 1
ATOM 702 C CA . TRP A 1 90 ? 6.385 -7.213 -7.152 1.00 71.12 90 TRP A CA 1
ATOM 703 C C . TRP A 1 90 ? 7.566 -8.135 -6.795 1.00 71.12 90 TRP A C 1
ATOM 705 O O . TRP A 1 90 ? 8.538 -7.708 -6.179 1.00 71.12 90 TRP A O 1
ATOM 715 N N . ASP A 1 91 ? 7.490 -9.409 -7.179 1.00 69.06 91 ASP A N 1
ATOM 716 C CA . ASP A 1 91 ? 8.484 -10.450 -6.917 1.00 69.06 91 ASP A CA 1
ATOM 717 C C . ASP A 1 91 ? 9.722 -10.357 -7.824 1.00 69.06 91 ASP A C 1
ATOM 719 O O . ASP A 1 91 ? 10.710 -11.059 -7.601 1.00 69.06 91 ASP A O 1
ATOM 723 N N . GLY A 1 92 ? 9.675 -9.501 -8.852 1.00 73.94 92 GLY A N 1
ATOM 724 C CA . GLY A 1 92 ? 10.756 -9.334 -9.819 1.00 73.94 92 GLY A CA 1
ATOM 725 C C . GLY A 1 92 ? 10.975 -10.567 -10.696 1.00 73.94 92 GLY A C 1
ATOM 726 O O . GLY A 1 92 ? 12.043 -10.705 -11.300 1.00 73.94 92 GLY A O 1
ATOM 727 N N . TRP A 1 93 ? 9.997 -11.476 -10.765 1.00 75.50 93 TRP A N 1
ATOM 728 C CA . TRP A 1 93 ? 10.133 -12.689 -11.554 1.00 75.50 93 TRP A CA 1
ATOM 729 C C . TRP A 1 93 ? 10.163 -12.370 -13.050 1.00 75.50 93 TRP A C 1
ATOM 731 O O . TRP A 1 93 ? 9.321 -11.651 -13.586 1.00 75.50 93 TRP A O 1
ATOM 741 N N . VAL A 1 94 ? 11.134 -12.961 -13.743 1.00 77.56 94 VAL A N 1
ATOM 742 C CA . VAL A 1 94 ? 11.282 -12.902 -15.197 1.00 77.56 94 VAL A CA 1
ATOM 743 C C . VAL A 1 94 ? 11.661 -14.289 -15.696 1.00 77.56 94 VAL A C 1
ATOM 745 O O . VAL A 1 94 ? 12.519 -14.964 -15.123 1.00 77.56 94 VAL A O 1
ATOM 748 N N . SER A 1 95 ? 11.027 -14.718 -16.786 1.00 79.00 95 SER A N 1
ATOM 749 C CA . SER A 1 95 ? 11.373 -15.980 -17.434 1.00 79.00 95 SER A CA 1
ATOM 750 C C . SER A 1 95 ? 12.791 -15.917 -18.019 1.00 79.00 95 SER A C 1
ATOM 752 O O . SER A 1 95 ? 13.236 -14.873 -18.497 1.00 79.00 95 SER A O 1
ATOM 754 N N . ALA A 1 96 ? 13.501 -17.049 -18.053 1.00 82.44 96 ALA A N 1
ATOM 755 C CA . ALA A 1 96 ? 14.828 -17.111 -18.673 1.00 82.44 96 ALA A CA 1
ATOM 756 C C . ALA A 1 96 ? 14.811 -16.687 -20.157 1.00 82.44 96 ALA A C 1
ATOM 758 O O . ALA A 1 96 ? 15.784 -16.121 -20.646 1.00 82.44 96 ALA A O 1
ATOM 759 N N . ALA A 1 97 ? 13.695 -16.923 -20.857 1.00 82.00 97 ALA A N 1
ATOM 760 C CA . ALA A 1 97 ? 13.514 -16.534 -22.253 1.00 82.00 97 ALA A CA 1
ATOM 761 C C . ALA A 1 97 ? 13.394 -15.012 -22.436 1.00 82.00 97 ALA A C 1
ATOM 763 O O . ALA A 1 97 ? 13.836 -14.481 -23.452 1.00 82.00 97 ALA A O 1
ATOM 764 N N . ASP A 1 98 ? 12.828 -14.312 -21.451 1.00 82.12 98 ASP A N 1
ATOM 765 C CA . ASP A 1 98 ? 12.618 -12.864 -21.511 1.00 82.12 98 ASP A CA 1
ATOM 766 C C . ASP A 1 98 ? 13.777 -12.074 -20.878 1.00 82.12 98 ASP A C 1
ATOM 768 O O . ASP A 1 98 ? 13.893 -10.870 -21.101 1.00 82.12 98 ASP A O 1
ATOM 772 N N . TYR A 1 99 ? 14.669 -12.727 -20.124 1.00 84.75 99 TYR A N 1
ATOM 773 C CA . TYR A 1 99 ? 15.712 -12.074 -19.324 1.00 84.75 99 TYR A CA 1
ATOM 774 C C . TYR A 1 99 ? 16.551 -11.049 -20.100 1.00 84.75 99 TYR A C 1
ATOM 776 O O . TYR A 1 99 ? 16.661 -9.896 -19.678 1.00 84.75 99 TYR A O 1
ATOM 784 N N . GLU A 1 100 ? 17.089 -11.423 -21.264 1.00 89.88 100 GLU A N 1
ATOM 785 C CA . GLU A 1 100 ? 17.940 -10.523 -22.058 1.00 89.88 100 GLU A CA 1
ATOM 786 C C . GLU A 1 100 ? 17.169 -9.350 -22.680 1.00 89.88 100 GLU A C 1
ATOM 788 O O . GLU A 1 100 ? 17.742 -8.282 -22.896 1.00 89.88 100 GLU A O 1
ATOM 793 N N . VAL A 1 101 ? 15.861 -9.498 -22.909 1.00 87.56 101 VAL A N 1
ATOM 794 C CA . VAL A 1 101 ? 14.994 -8.415 -23.403 1.00 87.56 101 VAL A CA 1
ATOM 795 C C . VAL A 1 101 ? 14.586 -7.478 -22.265 1.00 87.56 101 VAL A C 1
ATOM 797 O O . VAL A 1 101 ? 14.549 -6.259 -22.440 1.00 87.56 101 VAL A O 1
ATOM 800 N N . MET A 1 102 ? 14.304 -8.030 -21.086 1.00 86.81 102 MET A N 1
ATOM 801 C CA . MET A 1 102 ? 13.829 -7.271 -19.928 1.00 86.81 102 MET A CA 1
ATOM 802 C C . MET A 1 102 ? 14.945 -6.478 -19.251 1.00 86.81 102 MET A C 1
ATOM 804 O O . MET A 1 102 ? 14.727 -5.356 -18.801 1.00 86.81 102 MET A O 1
ATOM 808 N N . LYS A 1 103 ? 16.169 -7.006 -19.234 1.00 88.75 103 LYS A N 1
ATOM 809 C CA . LYS A 1 103 ? 17.336 -6.375 -18.605 1.00 88.75 103 LYS A CA 1
ATOM 810 C C . LYS A 1 103 ? 17.637 -4.943 -19.099 1.00 88.75 103 LYS A C 1
ATOM 812 O O . LYS A 1 103 ? 17.842 -4.070 -18.254 1.00 88.75 103 LYS A O 1
ATOM 817 N N . PRO A 1 104 ? 17.689 -4.634 -20.414 1.00 91.50 104 PRO A N 1
ATOM 818 C CA . PRO A 1 104 ? 17.865 -3.257 -20.881 1.00 91.50 104 PRO A CA 1
ATOM 819 C C . PRO A 1 104 ? 16.636 -2.372 -20.629 1.00 91.50 104 PRO A C 1
ATOM 821 O O . PRO A 1 104 ? 16.815 -1.193 -20.331 1.00 91.50 104 PRO A O 1
ATOM 824 N N . ARG A 1 105 ? 15.414 -2.922 -20.684 1.00 89.94 105 ARG A N 1
ATOM 825 C CA . ARG A 1 105 ? 14.181 -2.172 -20.381 1.00 89.94 105 ARG A CA 1
ATOM 826 C C . ARG A 1 105 ? 14.132 -1.723 -18.928 1.00 89.94 105 ARG A C 1
ATOM 828 O O . ARG A 1 105 ? 13.895 -0.551 -18.674 1.00 89.94 105 ARG A O 1
ATOM 835 N N . LEU A 1 106 ? 14.459 -2.624 -18.001 1.00 90.38 106 LEU A N 1
ATOM 836 C CA . LEU A 1 106 ? 14.561 -2.319 -16.576 1.00 90.38 106 LEU A CA 1
ATOM 837 C C . LEU A 1 106 ? 15.563 -1.191 -16.310 1.00 90.38 106 LEU A C 1
ATOM 839 O O . LEU A 1 106 ? 15.270 -0.278 -15.547 1.00 90.38 106 LEU A O 1
ATOM 843 N N . ARG A 1 107 ? 16.736 -1.224 -16.960 1.00 91.31 107 ARG A N 1
ATOM 844 C CA . ARG A 1 107 ? 17.722 -0.139 -16.835 1.00 91.31 107 ARG A CA 1
ATOM 845 C C . ARG A 1 107 ? 17.164 1.198 -17.315 1.00 91.31 107 ARG A C 1
ATOM 847 O O . ARG A 1 107 ? 17.283 2.179 -16.595 1.00 91.31 107 ARG A O 1
ATOM 854 N N . SER A 1 108 ? 16.537 1.220 -18.490 1.00 91.81 108 SER A N 1
ATOM 855 C CA . SER A 1 108 ? 15.969 2.454 -19.037 1.00 91.81 108 SER A CA 1
ATOM 856 C C . SER A 1 108 ? 14.837 3.002 -18.167 1.00 91.81 108 SER A C 1
ATOM 858 O O . SER A 1 108 ? 14.849 4.186 -17.847 1.00 91.81 108 SER A O 1
ATOM 860 N N . ALA A 1 109 ? 13.917 2.144 -17.719 1.00 90.62 109 ALA A N 1
ATOM 861 C CA . ALA A 1 109 ? 12.833 2.530 -16.822 1.00 90.62 109 ALA A CA 1
ATOM 862 C C . ALA A 1 109 ? 13.366 3.067 -15.486 1.00 90.62 109 ALA A C 1
ATOM 864 O O . ALA A 1 109 ? 12.888 4.084 -15.001 1.00 90.62 109 ALA A O 1
ATOM 865 N N . ARG A 1 110 ? 14.400 2.440 -14.905 1.00 91.62 110 ARG A N 1
ATOM 866 C CA . ARG A 1 110 ? 15.051 2.921 -13.673 1.00 91.62 110 ARG A CA 1
ATOM 867 C C . ARG A 1 110 ? 15.628 4.324 -13.843 1.00 91.62 110 ARG A C 1
ATOM 869 O O . ARG A 1 110 ? 15.475 5.154 -12.948 1.00 91.62 110 ARG A O 1
ATOM 876 N N . ASP A 1 111 ? 16.320 4.570 -14.952 1.00 92.94 111 ASP A N 1
ATOM 877 C CA . ASP A 1 111 ? 16.965 5.861 -15.200 1.00 92.94 111 ASP A CA 1
ATOM 878 C C . ASP A 1 111 ? 15.905 6.958 -15.377 1.00 92.94 111 ASP A C 1
ATOM 880 O O . ASP A 1 111 ? 15.987 7.992 -14.719 1.00 92.94 111 ASP A O 1
ATOM 884 N N . GLN A 1 112 ? 14.851 6.678 -16.152 1.00 91.06 112 GLN A N 1
ATOM 885 C CA . GLN A 1 112 ? 13.707 7.582 -16.322 1.00 91.06 112 GLN A CA 1
ATOM 886 C C . GLN A 1 112 ? 12.965 7.837 -15.005 1.00 91.06 112 GLN A C 1
ATOM 888 O O . GLN A 1 112 ? 12.642 8.979 -14.691 1.00 91.06 112 GLN A O 1
ATOM 893 N N . PHE A 1 113 ? 12.721 6.791 -14.212 1.00 90.38 113 PHE A N 1
ATOM 894 C CA . PHE A 1 113 ? 12.104 6.914 -12.894 1.00 90.38 113 PHE A CA 1
ATOM 895 C C . PHE A 1 113 ? 12.931 7.829 -11.988 1.00 90.38 113 PHE A C 1
ATOM 897 O O . PHE A 1 113 ? 12.414 8.802 -11.452 1.00 90.38 113 PHE A O 1
ATOM 904 N N . THR A 1 114 ? 14.235 7.565 -11.879 1.00 90.38 114 THR A N 1
ATOM 905 C CA . THR A 1 114 ? 15.141 8.366 -11.045 1.00 90.38 114 THR A CA 1
ATOM 906 C C . THR A 1 114 ? 15.167 9.827 -11.479 1.00 90.38 114 THR A C 1
ATOM 908 O O . THR A 1 114 ? 15.156 10.712 -10.626 1.00 90.38 114 THR A O 1
ATOM 911 N N . GLU A 1 115 ? 15.201 10.091 -12.785 1.00 92.00 115 GLU A N 1
ATOM 912 C CA . GLU A 1 115 ? 15.182 11.449 -13.325 1.00 92.00 115 GLU A CA 1
ATOM 913 C C . GLU A 1 115 ? 13.887 12.183 -12.953 1.00 92.00 115 GLU A C 1
ATOM 915 O O . GLU A 1 115 ? 13.952 13.274 -12.387 1.00 92.00 115 GLU A O 1
ATOM 920 N N . ARG A 1 116 ? 12.720 11.557 -13.164 1.00 90.25 116 ARG A N 1
ATOM 921 C CA . ARG A 1 116 ? 11.418 12.146 -12.809 1.00 90.25 116 ARG A CA 1
ATOM 922 C C . ARG A 1 116 ? 11.322 12.478 -11.322 1.00 90.25 116 ARG A C 1
ATOM 924 O O . ARG A 1 11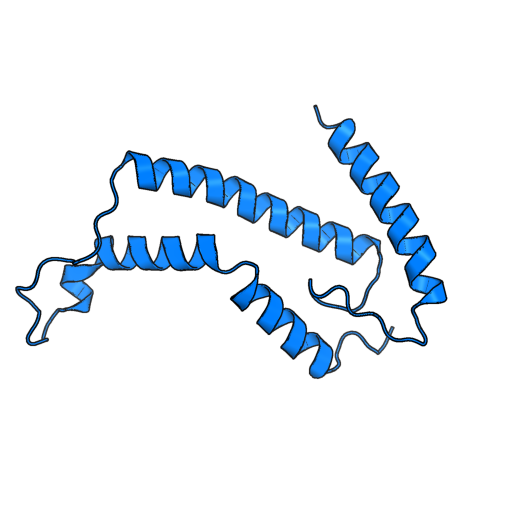6 ? 11.014 13.617 -10.976 1.00 90.25 116 ARG A O 1
ATOM 931 N N . GLU A 1 117 ? 11.658 11.527 -10.454 1.00 86.38 117 GLU A N 1
ATOM 932 C CA . GLU A 1 117 ? 11.560 11.716 -9.001 1.00 86.38 117 GLU A CA 1
ATOM 933 C C . GLU A 1 117 ? 12.607 12.705 -8.462 1.00 86.38 117 GLU A C 1
ATOM 935 O O . GLU A 1 117 ? 12.365 13.409 -7.483 1.00 86.38 117 GLU A O 1
ATOM 940 N N . SER A 1 118 ? 13.768 12.822 -9.117 1.00 86.69 118 SER A N 1
ATOM 941 C CA . SER A 1 118 ? 14.797 13.806 -8.745 1.00 86.69 118 SER A CA 1
ATOM 942 C C . SER A 1 118 ? 14.440 15.229 -9.186 1.00 86.69 118 SER A C 1
ATOM 944 O O . SER A 1 118 ? 14.854 16.196 -8.539 1.00 86.69 118 SER A O 1
ATOM 946 N N . SER A 1 119 ? 13.692 15.364 -10.283 1.00 79.38 119 SER A N 1
ATOM 947 C CA . SER A 1 119 ? 13.216 16.643 -10.819 1.00 79.38 119 SER A CA 1
ATOM 948 C C . SER A 1 119 ? 11.910 17.131 -10.187 1.00 79.38 119 SER A C 1
ATOM 950 O O . SER A 1 119 ? 11.628 18.323 -10.268 1.00 79.38 119 SER A O 1
ATOM 952 N N . SER A 1 120 ? 11.137 16.260 -9.531 1.00 69.88 120 SER A N 1
ATOM 953 C CA . SER A 1 120 ? 9.825 16.574 -8.940 1.00 69.88 120 SER A CA 1
ATOM 954 C C . SER A 1 120 ? 9.884 17.324 -7.588 1.00 69.88 120 SER A C 1
ATOM 956 O O . SER A 1 120 ? 9.031 17.112 -6.725 1.00 69.88 120 SER A O 1
ATOM 958 N N . LYS A 1 121 ? 10.882 18.193 -7.384 1.00 47.44 121 LYS A N 1
ATOM 959 C CA . LYS A 1 121 ? 11.039 18.992 -6.152 1.00 47.44 121 LYS A CA 1
ATOM 960 C C . LYS A 1 121 ? 10.044 20.140 -6.025 1.00 47.44 121 LYS A C 1
ATOM 962 O O . LYS A 1 121 ? 9.881 20.892 -7.009 1.00 47.44 121 LYS A O 1
#

Radius of gyration: 20.46 Å; chains: 1; bounding box: 41×38×54 Å

Foldseek 3Di:
DPPLPDPVQVVVQVVCCVPVQCPLVVVVVLVVCLVCVCVVCPPHPCNVPHDPDDADPVNVVVSVVVVVVSVVVVVLVVVLCVQLVDSHHPPPDDDPVCVVVSVVSNVVSVVVSCVVVVPVD

Sequence (121 aa):
MRACQTLGVQITGLIGSVFSDGRPYVQELLMAVQDKWKQLVKDTEHQQTPCPLSYSAGTREMHRIERGKWDHSVELMDNFIHEIGACGGWDGWVSAADYEVMKPRLRSARDQFTERESSSK

Secondary structure (DSSP, 8-state):
--STT-HHHHHHHHHHHHHTSHHHHHHHHHHHHHHHHHHHTTTSTTTTSPPS----HHHHHHHHHHHHHHHHHHHHHHHHHHHHT--S-TT----TTTHHHHHHHHHHHHHHHHHHHHH--

Organism: Polytolypa hystricis (strain UAMH7299) (NCBI:txid1447883)